Protein AF-A0A840THP2-F1 (afdb_monomer)

pLDDT: mean 91.66, std 10.43, range [49.5, 97.19]

Mean predicted aligned error: 4.04 Å

Foldseek 3Di:
DPDDALVNQQVVVVVVVDHDDSVVSRVVSVVVVVVVCVVVVVVVVD

Radius of gyration: 12.61 Å; Cα contacts (8 Å, |Δi|>4): 28; chains: 1; bounding box: 28×16×30 Å

Secondary structure (DSSP, 8-state):
-PPP-HHHHHHHHHHTT----HHHHHHHHHHHHHHHHHHHHHHTT-

Sequence (46 aa):
MKQLSPEWVRDFLRQKGREITVEEAAMIYEWLRKVAFLAVGHYLRT

Structure (mmCIF, N/CA/C/O backbone):
data_AF-A0A840THP2-F1
#
_entry.id   AF-A0A840THP2-F1
#
loop_
_atom_site.group_PDB
_atom_site.id
_atom_site.type_symbol
_atom_site.label_atom_id
_atom_site.label_alt_id
_atom_site.label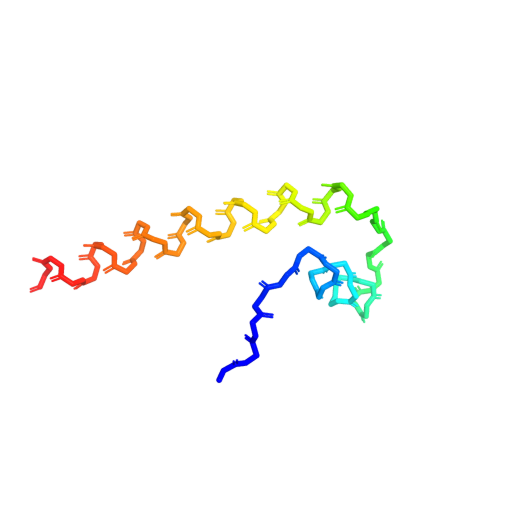_comp_id
_atom_site.label_asym_id
_atom_site.label_entity_id
_atom_site.label_seq_id
_atom_site.pdbx_PDB_ins_code
_atom_site.Cartn_x
_atom_site.Cartn_y
_atom_site.Cartn_z
_atom_site.occupancy
_atom_site.B_iso_or_equiv
_atom_site.auth_seq_id
_atom_site.auth_comp_id
_atom_site.auth_asym_id
_atom_site.auth_atom_id
_atom_site.pdbx_PDB_model_num
ATOM 1 N N . MET A 1 1 ? -4.315 0.442 -14.022 1.00 49.50 1 MET A N 1
ATOM 2 C CA . MET A 1 1 ? -3.765 -0.246 -12.831 1.00 49.50 1 MET A CA 1
ATOM 3 C C . MET A 1 1 ? -4.233 0.514 -11.603 1.00 49.50 1 MET A C 1
ATOM 5 O O . MET A 1 1 ? -4.177 1.736 -11.642 1.00 49.50 1 MET A O 1
ATOM 9 N N . LYS A 1 2 ? -4.754 -0.154 -10.562 1.00 61.59 2 LYS A N 1
ATOM 10 C CA . LYS A 1 2 ? -5.067 0.546 -9.304 1.00 61.59 2 LYS A CA 1
ATOM 11 C C . LYS A 1 2 ? -3.765 1.122 -8.745 1.00 61.59 2 LYS A C 1
ATOM 13 O O . LYS A 1 2 ? -2.762 0.414 -8.702 1.00 61.59 2 LYS A O 1
ATOM 18 N N . GLN A 1 3 ? -3.776 2.400 -8.389 1.00 74.25 3 GLN A N 1
ATOM 19 C CA . GLN A 1 3 ? -2.621 3.056 -7.793 1.00 74.25 3 GLN A CA 1
ATOM 20 C C . GLN A 1 3 ? -2.455 2.500 -6.373 1.00 74.25 3 GLN A C 1
ATOM 22 O O . GLN A 1 3 ? -3.406 2.517 -5.594 1.00 74.25 3 GLN A O 1
ATOM 27 N N . LEU A 1 4 ? -1.288 1.929 -6.069 1.00 85.75 4 LEU A N 1
ATOM 28 C CA . LEU A 1 4 ? -0.959 1.528 -4.702 1.00 85.75 4 LEU A CA 1
ATOM 29 C C . LEU A 1 4 ? -0.845 2.797 -3.848 1.00 85.75 4 LEU A C 1
ATOM 31 O O . LEU A 1 4 ? -0.160 3.738 -4.244 1.00 85.75 4 LEU A O 1
ATOM 35 N N . SER A 1 5 ? -1.513 2.811 -2.698 1.00 94.25 5 SER A N 1
ATOM 36 C CA . SER A 1 5 ? -1.433 3.883 -1.704 1.00 94.25 5 SER A CA 1
ATOM 37 C C . SER A 1 5 ? -1.313 3.292 -0.294 1.00 94.25 5 SER A C 1
ATOM 39 O O . SER A 1 5 ? -1.663 2.120 -0.097 1.00 94.25 5 SER A O 1
ATOM 41 N N . PRO A 1 6 ? -0.848 4.068 0.698 1.00 95.69 6 PRO A N 1
ATOM 42 C CA . PRO A 1 6 ? -0.841 3.641 2.097 1.00 95.69 6 PRO A CA 1
ATOM 43 C C . PRO A 1 6 ? -2.213 3.159 2.591 1.00 95.69 6 PRO A C 1
ATOM 45 O O . PRO A 1 6 ? -2.308 2.131 3.258 1.00 95.69 6 PRO A O 1
ATOM 48 N N . GLU A 1 7 ? -3.295 3.838 2.209 1.00 95.38 7 GLU A N 1
ATOM 49 C CA . GLU A 1 7 ? -4.668 3.476 2.584 1.00 95.38 7 GLU A CA 1
ATOM 50 C C . GLU A 1 7 ? -5.054 2.119 2.002 1.00 95.38 7 GLU A C 1
ATOM 52 O O . GLU A 1 7 ? -5.608 1.273 2.702 1.00 95.38 7 GLU A O 1
ATOM 57 N N . TRP A 1 8 ? -4.688 1.876 0.741 1.00 94.62 8 TRP A N 1
ATOM 58 C CA . TRP A 1 8 ? -4.903 0.581 0.111 1.00 94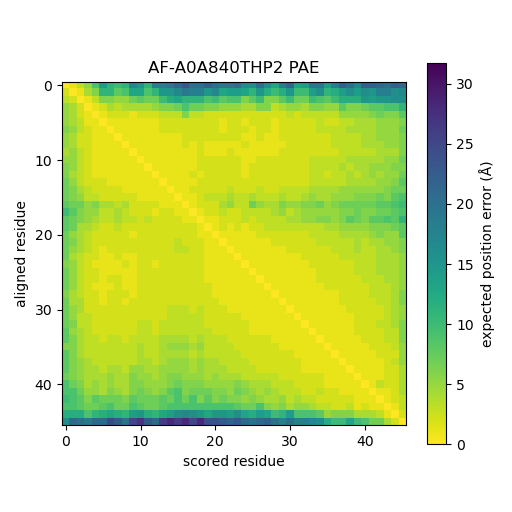.62 8 TRP A CA 1
ATOM 59 C C . TRP A 1 8 ? -4.133 -0.532 0.832 1.00 94.62 8 TRP A C 1
ATOM 61 O O . TRP A 1 8 ? -4.688 -1.605 1.060 1.00 94.62 8 TRP A O 1
ATOM 71 N N . VAL A 1 9 ? -2.876 -0.286 1.225 1.00 94.19 9 VAL A N 1
ATOM 72 C CA . VAL A 1 9 ? -2.045 -1.263 1.956 1.00 94.19 9 VAL A CA 1
ATOM 73 C C . VAL A 1 9 ? -2.651 -1.580 3.321 1.00 94.19 9 VAL A C 1
ATOM 75 O O . VAL A 1 9 ? -2.747 -2.753 3.688 1.00 94.19 9 VAL A O 1
ATOM 78 N N . ARG A 1 10 ? -3.121 -0.561 4.048 1.00 96.00 10 ARG A N 1
ATOM 79 C CA . ARG A 1 10 ? -3.830 -0.739 5.319 1.00 96.00 10 ARG A CA 1
ATOM 80 C C . ARG A 1 10 ? -5.076 -1.600 5.140 1.00 96.00 10 ARG A C 1
ATOM 82 O O . ARG A 1 10 ? -5.266 -2.563 5.877 1.00 96.00 10 ARG A O 1
ATOM 89 N N . ASP A 1 11 ? -5.918 -1.268 4.166 1.00 95.19 11 ASP A N 1
ATOM 90 C CA . ASP A 1 11 ? -7.185 -1.964 3.943 1.00 95.19 11 ASP A CA 1
ATOM 91 C C . ASP A 1 11 ? -6.954 -3.408 3.478 1.00 95.19 11 ASP A C 1
ATOM 93 O O . ASP A 1 11 ? -7.631 -4.329 3.939 1.00 95.19 11 ASP A O 1
ATOM 97 N N . PHE A 1 12 ? -5.937 -3.631 2.642 1.00 94.50 12 PHE A N 1
ATOM 98 C CA . PHE A 1 12 ? -5.496 -4.964 2.244 1.00 94.50 12 PHE A CA 1
ATOM 99 C C . PHE A 1 12 ? -5.052 -5.799 3.451 1.00 94.50 12 PHE A C 1
ATOM 101 O O . PHE A 1 12 ? -5.481 -6.943 3.603 1.00 94.50 12 PHE A O 1
ATOM 108 N N . LEU A 1 13 ? -4.221 -5.240 4.335 1.00 94.69 13 LEU A N 1
ATOM 109 C CA . LEU A 1 13 ? -3.722 -5.953 5.512 1.00 94.69 13 LEU A CA 1
ATOM 110 C C . LEU A 1 13 ? -4.827 -6.206 6.548 1.00 94.69 13 LEU A C 1
ATOM 112 O O . LEU A 1 13 ? -4.893 -7.306 7.101 1.00 94.69 13 LEU A O 1
ATOM 116 N N . ARG A 1 14 ? -5.778 -5.279 6.704 1.00 95.50 14 ARG A N 1
ATOM 117 C CA . ARG A 1 14 ? -6.986 -5.482 7.523 1.00 95.50 14 ARG A CA 1
ATOM 118 C C . ARG A 1 14 ? -7.845 -6.634 7.018 1.00 95.50 14 ARG A C 1
ATOM 120 O O . ARG A 1 14 ? -8.253 -7.476 7.813 1.00 95.50 14 ARG A O 1
ATOM 127 N N . GLN A 1 15 ? -8.046 -6.749 5.703 1.00 96.06 15 GLN A N 1
ATOM 128 C CA . GLN A 1 15 ? -8.742 -7.900 5.103 1.00 96.06 15 GLN A CA 1
ATOM 129 C C . GLN A 1 15 ? -8.017 -9.235 5.341 1.00 96.06 15 GLN A C 1
ATOM 131 O O . GLN A 1 15 ? -8.631 -10.296 5.254 1.00 96.06 15 GLN A O 1
ATOM 136 N N . LYS A 1 16 ? -6.717 -9.203 5.652 1.00 95.00 16 LYS A N 1
ATOM 137 C CA . LYS A 1 16 ? -5.909 -10.374 6.025 1.00 95.00 16 LYS A CA 1
ATOM 138 C C . LYS A 1 16 ? -5.823 -10.596 7.540 1.00 95.00 16 LYS A C 1
ATOM 140 O O . LYS A 1 16 ? -5.034 -11.428 7.979 1.00 95.00 16 LYS A O 1
ATOM 145 N N . GLY A 1 17 ? -6.619 -9.874 8.332 1.00 95.81 17 GLY A N 1
ATOM 146 C CA . GLY A 1 17 ? -6.648 -9.995 9.791 1.00 95.81 17 GLY A CA 1
ATOM 147 C C . GLY A 1 17 ? -5.478 -9.307 10.496 1.00 95.81 17 GLY A C 1
ATOM 148 O O . GLY A 1 17 ? -5.170 -9.644 11.636 1.00 95.81 17 GLY A O 1
ATOM 149 N N . ARG A 1 18 ? -4.792 -8.370 9.830 1.00 95.06 18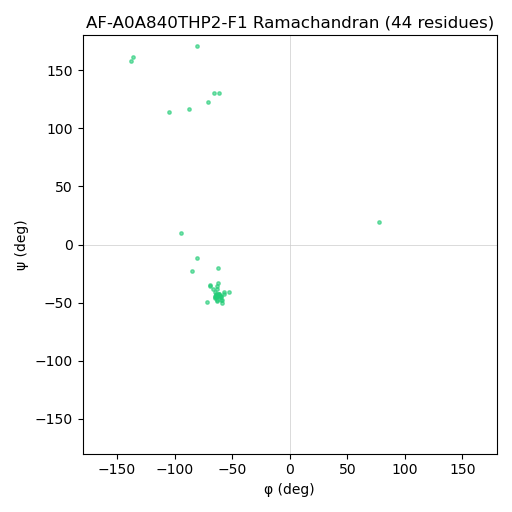 ARG A N 1
ATOM 150 C CA . ARG A 1 18 ? -3.754 -7.531 10.440 1.00 95.06 18 ARG A CA 1
ATOM 151 C C . ARG A 1 18 ? -4.302 -6.131 10.661 1.00 95.06 18 ARG A C 1
ATOM 153 O O . ARG A 1 18 ? -4.594 -5.411 9.710 1.00 95.06 18 ARG A O 1
ATOM 160 N N . GLU A 1 19 ? -4.429 -5.746 11.919 1.00 94.62 19 GLU A N 1
ATOM 161 C CA . GLU A 1 19 ? -4.795 -4.385 12.278 1.00 94.62 19 GLU A CA 1
ATOM 162 C C . GLU A 1 19 ? -3.526 -3.537 12.370 1.00 94.62 19 GLU A C 1
ATOM 164 O O . GLU A 1 19 ? -2.641 -3.833 13.165 1.00 94.62 19 GLU A O 1
ATOM 169 N N . ILE A 1 20 ? -3.421 -2.536 11.497 1.00 95.00 20 ILE A N 1
ATOM 170 C CA . ILE A 1 20 ? -2.290 -1.606 11.431 1.00 95.00 20 ILE A CA 1
ATOM 171 C C . ILE A 1 20 ? -2.794 -0.176 11.218 1.00 95.00 20 ILE A C 1
ATOM 173 O O . ILE A 1 20 ? -3.913 0.032 10.716 1.00 95.00 20 ILE A O 1
ATOM 177 N N . THR A 1 21 ? -1.972 0.807 11.578 1.00 96.94 21 THR A N 1
ATOM 178 C CA . THR A 1 21 ? -2.256 2.226 11.338 1.00 96.94 21 THR A CA 1
ATOM 179 C C . THR A 1 21 ? -1.936 2.638 9.897 1.00 96.94 21 THR A C 1
ATOM 181 O O . THR A 1 21 ? -1.374 1.876 9.104 1.00 96.94 21 THR A O 1
ATOM 184 N N . VAL A 1 22 ? -2.332 3.859 9.525 1.00 95.06 22 VAL A N 1
ATOM 185 C CA . VAL A 1 22 ? -1.991 4.427 8.210 1.00 95.06 22 VAL A CA 1
ATOM 186 C C . VAL A 1 22 ? -0.492 4.723 8.125 1.00 95.06 22 VAL A C 1
ATOM 188 O O . VAL A 1 22 ? 0.100 4.505 7.071 1.00 95.06 22 VAL A O 1
ATOM 191 N N . GLU A 1 23 ? 0.143 5.155 9.219 1.00 96.75 23 GLU A N 1
ATOM 192 C CA . GLU A 1 23 ? 1.588 5.403 9.266 1.00 96.75 23 GLU A CA 1
ATOM 193 C C . GLU A 1 23 ? 2.393 4.116 9.048 1.00 96.75 23 GLU A C 1
ATOM 195 O O . GLU A 1 23 ? 3.320 4.091 8.237 1.00 96.75 23 GLU A O 1
ATOM 200 N N . GLU A 1 24 ? 2.005 3.019 9.705 1.00 97.12 24 GLU A N 1
ATOM 201 C CA . GLU A 1 24 ? 2.631 1.708 9.501 1.00 97.12 24 GLU A CA 1
ATOM 202 C C . GLU A 1 24 ? 2.458 1.231 8.052 1.00 97.12 24 GLU A C 1
ATOM 204 O O . GLU A 1 24 ? 3.405 0.759 7.416 1.00 97.12 24 GLU A O 1
ATOM 209 N N . ALA A 1 25 ? 1.263 1.420 7.485 1.00 96.75 25 ALA A N 1
ATOM 210 C CA . ALA A 1 25 ? 0.997 1.102 6.088 1.00 96.75 25 ALA A CA 1
ATOM 211 C C 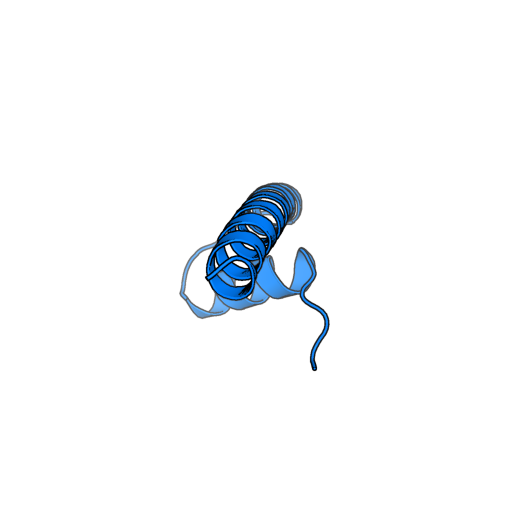. ALA A 1 25 ? 1.831 1.958 5.119 1.00 96.75 25 ALA A C 1
ATOM 213 O O . ALA A 1 25 ? 2.287 1.447 4.094 1.00 96.75 25 ALA A O 1
ATOM 214 N N . ALA A 1 26 ? 2.082 3.230 5.446 1.00 97.06 26 ALA A N 1
ATOM 215 C CA . ALA A 1 26 ? 2.934 4.117 4.658 1.00 97.06 26 ALA A CA 1
ATOM 216 C C . ALA A 1 26 ? 4.395 3.643 4.648 1.00 97.06 26 ALA A C 1
ATOM 218 O O . ALA A 1 26 ? 5.028 3.626 3.591 1.00 97.06 26 ALA A O 1
ATOM 219 N N . MET A 1 27 ? 4.915 3.182 5.791 1.00 97.19 27 MET A N 1
ATOM 220 C CA . MET A 1 27 ? 6.257 2.594 5.867 1.00 97.19 27 MET A CA 1
ATOM 221 C C . MET A 1 27 ? 6.380 1.336 4.998 1.00 97.19 27 MET A C 1
ATOM 223 O O . MET A 1 27 ? 7.349 1.190 4.247 1.00 97.19 27 MET A O 1
ATOM 227 N N . ILE A 1 28 ? 5.385 0.446 5.059 1.00 95.69 28 ILE A N 1
ATOM 228 C CA . ILE A 1 28 ? 5.338 -0.773 4.237 1.00 95.69 28 ILE A CA 1
ATOM 229 C C . ILE A 1 28 ? 5.261 -0.416 2.749 1.00 95.69 28 ILE A C 1
ATOM 231 O O . ILE A 1 28 ? 5.981 -0.994 1.933 1.00 95.69 28 ILE A O 1
ATOM 235 N N . TYR A 1 29 ? 4.416 0.551 2.392 1.00 95.62 29 TYR A N 1
ATOM 236 C CA . TYR A 1 29 ? 4.270 1.036 1.023 1.00 95.62 29 TYR A CA 1
ATOM 237 C C . TYR A 1 29 ? 5.593 1.577 0.458 1.00 95.62 29 TYR A C 1
ATOM 239 O O . TYR A 1 29 ? 6.000 1.185 -0.638 1.00 95.62 29 TYR A O 1
ATOM 247 N N . GLU A 1 30 ? 6.305 2.417 1.210 1.00 96.31 30 GLU A N 1
ATOM 248 C CA . GLU A 1 30 ? 7.597 2.965 0.782 1.00 96.31 30 GLU A CA 1
ATOM 249 C C . GLU A 1 30 ? 8.662 1.878 0.606 1.00 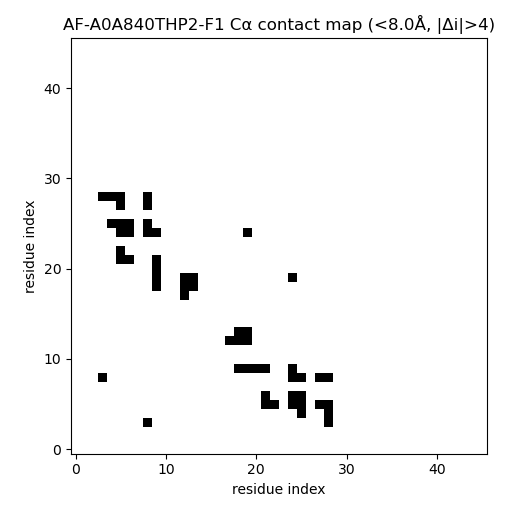96.31 30 GLU A C 1
ATOM 251 O O . GLU A 1 30 ? 9.444 1.903 -0.351 1.00 96.31 30 GLU A O 1
ATOM 256 N N . TRP A 1 31 ? 8.674 0.880 1.491 1.00 96.12 31 TRP A N 1
ATOM 257 C CA . TRP A 1 31 ? 9.555 -0.273 1.341 1.00 96.12 31 TRP A CA 1
ATOM 258 C C . TRP A 1 31 ? 9.232 -1.072 0.069 1.00 96.12 31 TRP A C 1
ATOM 260 O O . TRP A 1 31 ? 10.130 -1.321 -0.739 1.00 96.12 31 TRP A O 1
ATOM 270 N N . LEU A 1 32 ? 7.954 -1.394 -0.166 1.00 94.25 32 LEU A N 1
ATOM 271 C CA . LEU A 1 32 ? 7.500 -2.096 -1.373 1.00 94.25 32 LEU A CA 1
ATOM 272 C C . LEU A 1 32 ? 7.889 -1.342 -2.646 1.00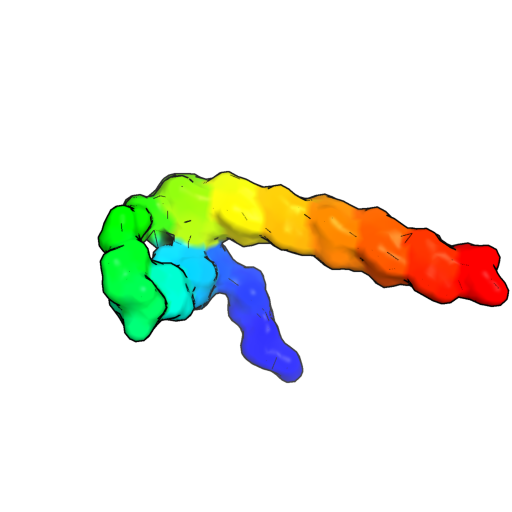 94.25 32 LEU A C 1
ATOM 274 O O . LEU A 1 32 ? 8.370 -1.951 -3.601 1.00 94.25 32 LEU A O 1
ATOM 278 N N . ARG A 1 33 ? 7.732 -0.015 -2.655 1.00 93.81 33 ARG A N 1
ATOM 279 C CA . ARG A 1 33 ? 8.105 0.835 -3.789 1.00 93.81 33 ARG A CA 1
ATOM 280 C C . ARG A 1 33 ? 9.598 0.737 -4.109 1.00 93.81 33 ARG A C 1
ATOM 282 O O . ARG A 1 33 ? 9.962 0.603 -5.278 1.00 93.81 33 ARG A O 1
ATOM 289 N N . LYS A 1 34 ? 10.461 0.775 -3.089 1.00 95.44 34 LYS A N 1
ATOM 290 C CA . LYS A 1 34 ? 11.919 0.642 -3.260 1.00 95.44 34 LYS A CA 1
ATOM 291 C C . LYS A 1 34 ? 12.304 -0.738 -3.783 1.00 95.44 34 LYS A C 1
ATOM 293 O O . LYS A 1 34 ? 13.092 -0.832 -4.720 1.00 95.44 34 LYS A O 1
ATOM 298 N N . VAL A 1 35 ? 11.724 -1.796 -3.220 1.00 95.06 35 VAL A N 1
ATOM 299 C CA . VAL A 1 35 ? 11.984 -3.174 -3.661 1.00 95.06 35 VAL A CA 1
ATOM 300 C C . VAL A 1 35 ? 11.523 -3.381 -5.100 1.00 95.06 35 VAL A C 1
ATOM 302 O O . VAL A 1 35 ? 12.278 -3.922 -5.901 1.00 95.06 35 VAL A O 1
ATOM 305 N N . ALA A 1 36 ? 10.332 -2.897 -5.457 1.00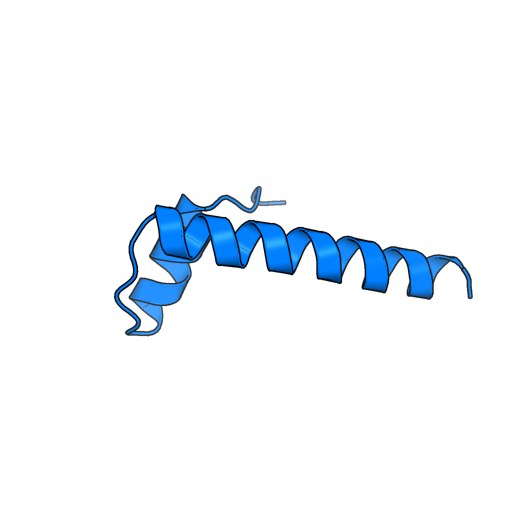 93.06 36 ALA A N 1
ATOM 306 C CA . ALA A 1 36 ? 9.823 -2.975 -6.822 1.00 93.06 36 ALA A CA 1
ATOM 307 C C . ALA A 1 36 ? 10.745 -2.248 -7.811 1.00 93.06 36 ALA A C 1
ATOM 309 O O . ALA A 1 36 ? 11.068 -2.800 -8.860 1.00 93.06 36 ALA A O 1
ATOM 310 N N . PHE A 1 37 ? 11.224 -1.049 -7.463 1.00 93.56 37 PHE A N 1
ATOM 311 C CA . PHE A 1 37 ? 12.176 -0.312 -8.293 1.00 93.56 37 PHE A CA 1
ATOM 312 C C . PHE A 1 37 ? 13.477 -1.095 -8.516 1.00 93.56 37 PHE A C 1
ATOM 314 O O . PHE A 1 37 ? 13.943 -1.195 -9.649 1.00 93.56 37 PHE A O 1
ATOM 321 N N . LEU A 1 38 ? 14.040 -1.688 -7.459 1.00 94.88 38 LEU A N 1
ATOM 322 C CA . LEU A 1 38 ? 15.248 -2.510 -7.561 1.00 94.88 38 LEU A CA 1
ATOM 323 C C . LEU A 1 38 ? 15.016 -3.776 -8.394 1.00 94.88 38 LEU A C 1
ATOM 325 O O . LEU A 1 38 ? 15.822 -4.079 -9.268 1.00 94.88 38 LEU A O 1
ATOM 329 N N . ALA A 1 39 ? 13.916 -4.491 -8.154 1.00 95.06 39 ALA A N 1
ATOM 330 C CA . ALA A 1 39 ? 13.580 -5.726 -8.857 1.00 95.06 39 ALA A CA 1
ATOM 331 C C . ALA A 1 39 ? 13.364 -5.486 -10.357 1.00 95.06 39 ALA A C 1
ATOM 333 O O . ALA A 1 39 ? 13.948 -6.181 -11.185 1.00 95.06 39 ALA A O 1
ATOM 334 N N . VAL A 1 40 ? 12.581 -4.463 -10.710 1.00 94.12 40 VAL A N 1
ATOM 335 C CA . VAL A 1 40 ? 12.356 -4.066 -12.107 1.00 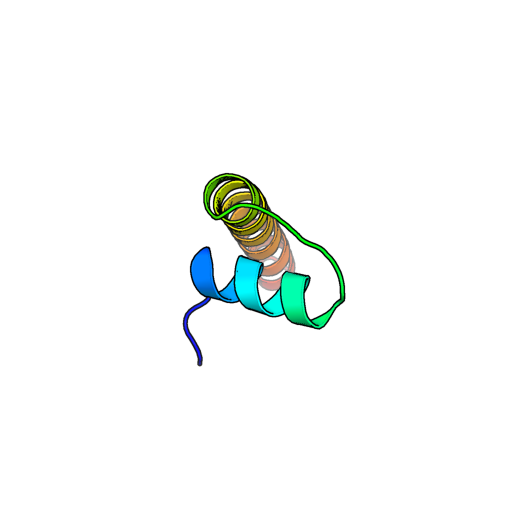94.12 40 VAL A CA 1
ATOM 336 C C . VAL A 1 40 ? 13.654 -3.562 -12.734 1.00 94.12 40 VAL A C 1
ATOM 338 O O . VAL A 1 40 ? 13.992 -3.959 -13.844 1.00 94.12 40 VAL A O 1
ATOM 341 N N . GLY A 1 41 ? 14.413 -2.727 -12.020 1.00 94.69 41 GLY A N 1
ATOM 342 C CA . GLY A 1 41 ? 15.692 -2.209 -12.502 1.00 94.69 41 GLY A CA 1
ATOM 343 C C . GLY A 1 41 ? 16.737 -3.301 -12.739 1.00 94.69 41 GLY A C 1
ATOM 344 O O . GLY A 1 41 ? 17.544 -3.175 -13.655 1.00 94.69 41 GLY A O 1
ATOM 345 N N . HIS A 1 42 ? 16.717 -4.374 -11.946 1.00 93.69 42 HIS A N 1
ATOM 346 C CA . HIS A 1 42 ? 17.554 -5.549 -12.165 1.00 93.69 42 HIS A CA 1
ATOM 347 C C . HIS A 1 42 ? 17.073 -6.352 -13.376 1.00 93.69 42 HIS A C 1
ATOM 349 O O . HIS A 1 42 ? 17.868 -6.617 -14.270 1.00 93.69 42 HIS A O 1
ATOM 355 N N . TYR A 1 43 ? 15.771 -6.651 -13.443 1.00 93.69 43 TYR A N 1
ATOM 356 C CA . TYR A 1 43 ? 15.166 -7.405 -14.542 1.00 93.69 43 TYR A CA 1
ATOM 357 C C . TYR A 1 43 ? 15.400 -6.759 -15.914 1.00 93.69 43 TYR A C 1
ATOM 359 O O . TYR A 1 43 ? 15.694 -7.460 -16.871 1.00 93.69 43 TYR A O 1
ATOM 367 N N . LEU A 1 44 ? 15.298 -5.429 -16.009 1.00 93.06 44 LEU A N 1
ATOM 368 C CA . LEU A 1 44 ? 15.475 -4.692 -17.267 1.00 93.06 44 LEU A CA 1
ATOM 369 C C . LEU A 1 44 ? 16.945 -4.455 -17.661 1.00 93.06 44 LEU A C 1
ATOM 371 O O . LEU A 1 44 ? 17.193 -3.968 -18.761 1.00 93.06 44 LEU A O 1
ATOM 375 N N . ARG A 1 45 ? 17.913 -4.698 -16.764 1.00 84.50 45 ARG A N 1
ATOM 376 C CA . ARG A 1 45 ? 19.352 -4.608 -17.092 1.00 84.50 45 ARG A CA 1
ATOM 377 C C . ARG A 1 45 ? 19.911 -5.893 -17.701 1.00 84.50 45 ARG A C 1
ATOM 379 O O . ARG A 1 45 ? 20.964 -5.823 -18.330 1.00 84.50 45 ARG A O 1
ATOM 386 N N . THR A 1 46 ? 19.260 -7.025 -17.454 1.00 54.31 46 THR A N 1
ATOM 387 C CA . THR A 1 46 ? 19.455 -8.302 -18.164 1.00 54.31 46 THR A CA 1
ATOM 388 C C . THR A 1 46 ? 18.756 -8.295 -19.511 1.00 54.31 46 THR A C 1
ATOM 390 O O . THR A 1 46 ? 19.330 -8.894 -20.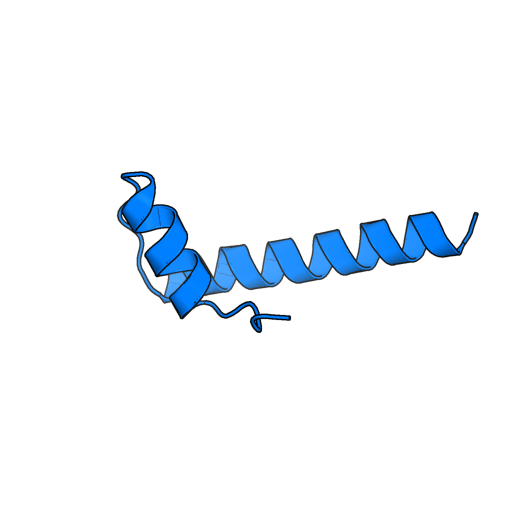444 1.00 54.31 46 THR A O 1
#

Nearest PDB structures (foldseek):
  7ktr-assembly1_F  TM=5.828E-01  e=2.246E+00  Homo sapiens
  7kts-assembly1_F  TM=5.829E-01  e=2.246E+00  Homo sapiens

Solvent-accessible surface area (backbone atoms only — not comparable to full-atom values): 2696 Å² total; per-residue (Å²): 129,86,79,88,44,29,65,55,46,28,53,54,37,42,76,70,76,39,89,70,50,59,68,59,18,37,55,52,45,55,51,52,52,54,51,50,52,51,54,52,56,52,61,73,73,109

Organism: NCBI:txid1655419